Protein AF-A0A7X1NX48-F1 (afdb_monomer_lite)

pLDDT: mean 94.62, std 7.62, range [55.34, 98.56]

Secondary structure (DSSP, 8-state):
--HHHHHHHHHHHHHHHHHHHHHHHHHHHHHHHHHHHHHHHHHHHHHHHHHHHHHHHHHHHHHHHHHHHHHHHHHHHHHHHHHHHHHHHHHHHHHHH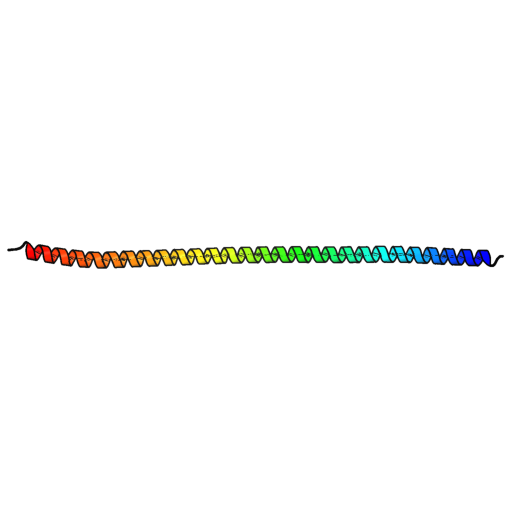HHHHHH--

Foldseek 3Di:
DDPVVVVVVVVVVVVVVVVVVVVVVVVVVVVVVVVVVVVVVVVVVVVVVVVVVVVVVVVVVVVVVVVVVVVVVVVVVVVVVVVVVVVVVVVVVVVVVVVVVVPDD

Radius of gyration: 45.18 Å; chains: 1; bounding box: 82×15×135 Å

Structure (mmCIF, N/CA/C/O backbone):
data_AF-A0A7X1NX48-F1
#
_entry.id   AF-A0A7X1NX48-F1
#
loop_
_atom_site.group_PDB
_atom_site.id
_atom_site.type_symbol
_atom_site.label_atom_id
_atom_site.label_alt_id
_atom_site.label_comp_id
_atom_site.label_asym_id
_atom_site.label_entity_id
_atom_site.label_seq_id
_atom_site.pdbx_PDB_ins_code
_atom_site.Cartn_x
_atom_site.Cartn_y
_atom_site.Cartn_z
_atom_site.occupancy
_atom_site.B_iso_or_equiv
_atom_site.auth_seq_id
_atom_site.auth_comp_id
_atom_site.auth_asym_id
_atom_site.auth_atom_id
_atom_site.pdbx_PDB_model_num
ATOM 1 N N . MET A 1 1 ? 40.016 2.404 -65.821 1.00 55.34 1 MET A N 1
ATOM 2 C CA . MET A 1 1 ? 39.168 2.018 -64.673 1.00 55.34 1 MET A CA 1
ATOM 3 C C . MET A 1 1 ? 39.468 3.002 -63.560 1.00 55.34 1 MET A C 1
ATOM 5 O O . MET A 1 1 ? 40.508 2.894 -62.921 1.00 55.34 1 MET A O 1
ATOM 9 N N . ASP A 1 2 ? 38.633 4.033 -63.465 1.00 69.31 2 ASP A N 1
ATOM 10 C CA . ASP A 1 2 ? 38.930 5.289 -62.778 1.00 69.31 2 ASP A CA 1
ATOM 11 C C . ASP A 1 2 ? 38.900 5.177 -61.258 1.00 69.31 2 ASP A C 1
ATOM 13 O O . ASP A 1 2 ? 37.991 4.579 -60.679 1.00 69.31 2 ASP A O 1
ATOM 17 N N . VAL A 1 3 ? 39.871 5.828 -60.616 1.00 74.75 3 VAL A N 1
ATOM 18 C CA . VAL A 1 3 ? 39.997 5.991 -59.158 1.00 74.75 3 VAL A CA 1
ATOM 19 C C . VAL A 1 3 ? 38.680 6.469 -58.533 1.00 74.75 3 VAL A C 1
ATOM 21 O O . VAL A 1 3 ? 38.293 5.989 -57.471 1.00 74.75 3 VAL A O 1
ATOM 24 N N . SER A 1 4 ? 37.934 7.321 -59.239 1.00 76.50 4 SER A N 1
ATOM 25 C CA . SER A 1 4 ? 36.620 7.814 -58.821 1.00 76.50 4 SER A CA 1
ATOM 26 C C . SER A 1 4 ? 35.570 6.707 -58.649 1.00 76.50 4 SER A C 1
ATOM 28 O O . SER A 1 4 ? 34.782 6.766 -57.713 1.00 76.50 4 SER A O 1
ATOM 30 N N . SER A 1 5 ? 35.580 5.659 -59.483 1.00 79.62 5 SER A N 1
ATOM 31 C CA . SER A 1 5 ? 34.644 4.527 -59.341 1.00 79.62 5 SER A CA 1
ATOM 32 C C . SER A 1 5 ? 34.919 3.695 -58.083 1.00 79.62 5 SER A C 1
ATOM 34 O O . SER A 1 5 ? 33.988 3.237 -57.423 1.00 79.62 5 SER A O 1
ATOM 36 N N . ARG A 1 6 ? 36.197 3.563 -57.700 1.00 82.75 6 ARG A N 1
ATOM 37 C CA . ARG A 1 6 ? 36.614 2.852 -56.486 1.00 82.75 6 ARG A CA 1
ATOM 38 C C . ARG A 1 6 ? 36.218 3.625 -55.227 1.00 82.75 6 ARG A C 1
ATOM 40 O O . ARG A 1 6 ? 35.670 3.024 -54.309 1.00 82.75 6 ARG A O 1
ATOM 47 N N . VAL A 1 7 ? 36.417 4.944 -55.216 1.00 89.12 7 VAL A N 1
ATOM 48 C CA . VAL A 1 7 ? 36.009 5.811 -54.095 1.00 89.12 7 VAL A CA 1
ATOM 49 C C . VAL A 1 7 ? 34.493 5.781 -53.893 1.00 89.12 7 VAL A C 1
ATOM 51 O O . VAL A 1 7 ? 34.039 5.650 -52.763 1.00 89.12 7 VAL A O 1
ATOM 54 N N . LEU A 1 8 ? 33.703 5.820 -54.972 1.00 87.62 8 LEU A N 1
ATOM 55 C CA . LEU A 1 8 ? 32.243 5.713 -54.877 1.00 87.62 8 LEU A CA 1
ATOM 56 C C . LEU A 1 8 ? 31.795 4.349 -54.333 1.00 87.62 8 LEU A C 1
ATOM 58 O O . LEU A 1 8 ? 30.900 4.295 -53.497 1.00 87.62 8 LEU A O 1
ATOM 62 N N . SER A 1 9 ? 32.442 3.256 -54.752 1.00 87.75 9 SER A N 1
ATOM 63 C CA . SER A 1 9 ? 32.130 1.921 -54.223 1.00 87.75 9 SER A CA 1
ATOM 64 C C . SER A 1 9 ? 32.496 1.757 -52.744 1.00 87.75 9 SER A C 1
ATOM 66 O O . SER A 1 9 ? 31.774 1.091 -52.006 1.00 87.75 9 SER A O 1
ATOM 68 N N . GLU A 1 10 ? 33.587 2.385 -52.293 1.00 91.12 10 GLU A N 1
ATOM 69 C CA . GLU A 1 10 ? 33.994 2.373 -50.885 1.00 91.12 10 GLU A CA 1
ATOM 70 C C . GLU A 1 10 ? 33.092 3.269 -50.026 1.00 91.12 10 GLU A C 1
ATOM 72 O O . GLU A 1 10 ? 32.783 2.932 -48.886 1.00 91.12 10 GLU A O 1
ATOM 77 N N . LEU A 1 11 ? 32.630 4.396 -50.571 1.00 92.44 11 LEU A N 1
ATOM 78 C CA . LEU A 1 11 ? 31.680 5.260 -49.881 1.00 92.44 11 LEU A CA 1
ATOM 79 C C . LEU A 1 11 ? 30.329 4.557 -49.709 1.00 92.44 11 LEU A C 1
ATOM 81 O O . LEU A 1 11 ? 29.807 4.526 -48.600 1.00 92.44 11 LEU A O 1
ATOM 85 N N . ALA A 1 12 ? 29.820 3.918 -50.766 1.00 91.62 12 ALA A N 1
ATOM 86 C CA . ALA A 1 12 ? 28.567 3.168 -50.718 1.00 91.62 12 ALA A CA 1
ATOM 87 C C . ALA A 1 12 ? 28.632 1.974 -49.749 1.00 91.62 12 ALA A C 1
ATOM 89 O O . ALA A 1 12 ? 27.666 1.695 -49.041 1.00 91.62 12 ALA A O 1
ATOM 90 N N . SER A 1 13 ? 29.771 1.272 -49.673 1.00 92.81 13 SER A N 1
ATOM 91 C CA . SER A 1 13 ? 29.931 0.171 -48.715 1.00 92.81 13 SER A CA 1
ATOM 92 C C . SER A 1 13 ? 30.015 0.663 -47.268 1.00 92.81 13 SER A C 1
ATOM 94 O O . SER A 1 13 ? 29.453 0.027 -46.376 1.00 92.81 13 SER A O 1
ATOM 96 N N . ARG A 1 14 ? 30.666 1.808 -47.026 1.00 94.56 14 ARG A N 1
ATOM 97 C CA . ARG A 1 14 ? 30.698 2.447 -45.703 1.00 94.56 14 ARG A CA 1
ATOM 98 C C . ARG A 1 14 ? 29.327 2.972 -45.286 1.00 94.56 14 ARG A C 1
ATOM 100 O O . ARG A 1 14 ? 28.968 2.792 -44.130 1.00 94.56 14 ARG A O 1
ATOM 107 N N . GLU A 1 15 ? 28.568 3.574 -46.197 1.00 95.25 15 GLU A N 1
ATOM 108 C CA . GLU A 1 15 ? 27.201 4.045 -45.939 1.00 95.25 15 GLU A CA 1
ATOM 109 C C . GLU A 1 15 ? 26.287 2.880 -45.541 1.00 95.25 15 GLU A C 1
ATOM 111 O O . GLU A 1 15 ? 25.717 2.898 -44.455 1.00 95.25 15 GLU A O 1
ATOM 116 N N . ALA A 1 16 ? 26.283 1.790 -46.316 1.00 95.19 16 ALA A N 1
ATOM 117 C CA . ALA A 1 16 ? 25.511 0.593 -45.980 1.00 95.19 16 ALA A CA 1
ATOM 118 C C . ALA A 1 16 ? 25.917 -0.028 -44.627 1.00 95.19 16 ALA A C 1
ATOM 120 O O . ALA A 1 16 ? 25.071 -0.519 -43.878 1.00 95.19 16 ALA A O 1
ATOM 121 N N . ALA A 1 17 ? 27.211 -0.003 -44.290 1.00 95.44 17 ALA A N 1
ATOM 122 C CA . ALA A 1 17 ? 27.698 -0.487 -43.001 1.00 95.44 17 ALA A CA 1
ATOM 123 C C . ALA A 1 17 ? 27.297 0.427 -41.831 1.00 95.44 17 ALA A C 1
ATOM 125 O O . ALA A 1 17 ? 27.080 -0.069 -40.724 1.00 95.44 17 ALA A O 1
ATOM 126 N N . LEU A 1 18 ? 27.222 1.743 -42.046 1.00 96.31 18 LEU A N 1
ATOM 127 C CA . LEU A 1 18 ? 26.750 2.701 -41.044 1.00 96.31 18 LEU A CA 1
ATOM 128 C C . LEU A 1 18 ? 25.241 2.571 -40.830 1.00 96.31 18 LEU A C 1
ATOM 130 O O . LEU A 1 18 ? 24.809 2.519 -39.682 1.00 96.31 18 LEU A O 1
ATOM 134 N N . ASP A 1 19 ? 24.458 2.421 -41.896 1.00 96.88 19 ASP A N 1
ATOM 135 C CA . ASP A 1 19 ? 23.011 2.205 -41.799 1.00 96.88 19 ASP A CA 1
ATOM 136 C C . ASP A 1 19 ? 22.688 0.915 -41.037 1.00 96.88 19 ASP A C 1
ATOM 138 O O . ASP A 1 19 ? 21.857 0.915 -40.128 1.00 96.88 19 ASP A O 1
ATOM 142 N N . ALA A 1 20 ? 23.407 -0.174 -41.327 1.00 96.75 20 ALA A N 1
ATOM 143 C CA . ALA A 1 20 ? 23.257 -1.429 -40.594 1.00 96.75 20 ALA A CA 1
ATOM 144 C C . ALA A 1 20 ? 23.591 -1.281 -39.098 1.00 96.75 20 ALA A C 1
ATOM 146 O O . ALA A 1 20 ? 22.910 -1.863 -38.253 1.00 96.75 20 ALA A O 1
ATOM 147 N N . GLN A 1 21 ? 24.614 -0.489 -38.755 1.00 97.00 21 GLN A N 1
ATOM 148 C CA . GLN A 1 21 ? 24.963 -0.198 -37.360 1.00 97.00 21 GLN A CA 1
ATOM 149 C C . GLN A 1 21 ? 23.897 0.653 -36.665 1.00 97.00 21 GLN A C 1
ATOM 151 O O . GLN A 1 21 ? 23.579 0.395 -35.507 1.00 97.00 21 GLN A O 1
ATOM 156 N N . ILE A 1 22 ? 23.325 1.640 -37.359 1.00 97.31 22 ILE A N 1
ATOM 157 C CA . ILE A 1 22 ? 22.255 2.483 -36.817 1.00 97.31 22 ILE A CA 1
ATOM 158 C C . ILE A 1 22 ? 21.011 1.644 -36.529 1.00 97.31 22 ILE A C 1
ATOM 160 O O . ILE A 1 22 ? 20.434 1.769 -35.450 1.00 97.31 22 ILE A O 1
ATOM 164 N N . GLU A 1 23 ? 20.607 0.772 -37.452 1.00 97.50 23 GLU A N 1
ATOM 165 C CA . GLU A 1 23 ? 19.447 -0.097 -37.239 1.00 97.50 23 GLU A CA 1
ATOM 166 C C . GLU A 1 23 ? 19.693 -1.115 -36.118 1.00 97.50 23 GLU A C 1
ATOM 168 O O . GLU A 1 23 ? 18.824 -1.305 -35.268 1.00 97.50 23 GLU A O 1
ATOM 173 N N . ALA A 1 24 ? 20.896 -1.693 -36.029 1.00 97.62 24 ALA A N 1
ATOM 174 C CA . ALA A 1 24 ? 21.260 -2.562 -34.910 1.00 97.62 24 A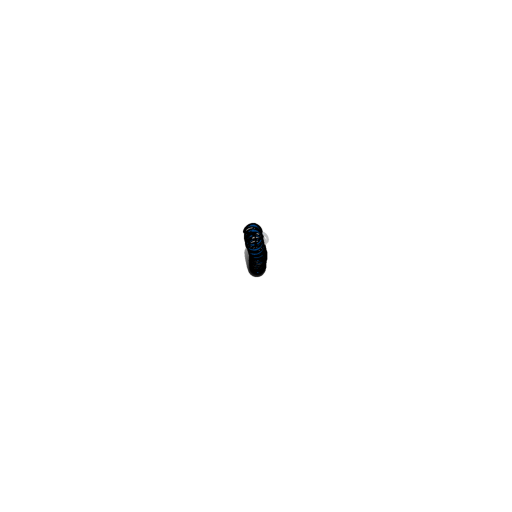LA A CA 1
ATOM 175 C C . ALA A 1 24 ? 21.188 -1.826 -33.559 1.00 97.62 24 ALA A C 1
ATOM 177 O O . ALA A 1 24 ? 20.577 -2.334 -32.619 1.00 97.62 24 ALA A O 1
ATOM 178 N N . ALA A 1 25 ? 21.737 -0.610 -33.478 1.00 97.31 25 ALA A N 1
ATOM 179 C CA . ALA A 1 25 ? 21.701 0.205 -32.264 1.00 97.31 25 ALA A CA 1
ATOM 180 C C . ALA A 1 25 ? 20.270 0.632 -31.887 1.00 97.31 25 ALA A C 1
ATOM 182 O O . ALA A 1 25 ? 19.928 0.690 -30.707 1.00 97.31 25 ALA A O 1
ATOM 183 N N . ARG A 1 26 ? 19.408 0.909 -32.875 1.00 97.94 26 ARG A N 1
ATOM 184 C CA . ARG A 1 26 ? 17.986 1.220 -32.647 1.00 97.94 26 ARG A CA 1
ATOM 185 C C . ARG A 1 26 ? 17.233 0.031 -32.067 1.00 97.94 26 ARG A C 1
ATOM 187 O O . ARG A 1 26 ? 16.456 0.210 -31.133 1.00 97.94 26 ARG A O 1
ATOM 194 N N . GLU A 1 27 ? 17.453 -1.161 -32.607 1.00 98.12 27 GLU A N 1
ATOM 195 C CA . GLU A 1 27 ? 16.820 -2.383 -32.111 1.00 98.12 27 GLU A CA 1
ATOM 196 C C . GLU A 1 27 ? 17.329 -2.770 -30.718 1.00 98.12 27 GLU A C 1
ATOM 198 O O . GLU A 1 27 ? 16.542 -3.187 -29.870 1.00 98.12 27 GLU A O 1
ATOM 203 N N . GLU A 1 28 ? 18.618 -2.578 -30.439 1.00 97.88 28 GLU A N 1
ATOM 204 C CA . GLU A 1 28 ? 19.179 -2.769 -29.099 1.00 97.88 28 GLU A CA 1
ATOM 205 C C . GLU A 1 28 ? 18.562 -1.795 -28.088 1.00 97.88 28 GLU A C 1
ATOM 207 O O . GLU A 1 28 ? 18.017 -2.234 -27.075 1.00 97.88 28 GLU A O 1
ATOM 212 N N . ALA A 1 29 ? 18.516 -0.498 -28.410 1.00 97.88 29 ALA A N 1
ATOM 213 C CA . ALA A 1 29 ? 17.895 0.507 -27.551 1.00 97.88 29 ALA A CA 1
ATOM 214 C C . ALA A 1 29 ? 16.406 0.217 -27.288 1.00 97.88 29 ALA A C 1
ATOM 216 O O . ALA A 1 29 ? 15.930 0.384 -26.166 1.00 97.88 29 ALA A O 1
ATOM 217 N N . ARG A 1 30 ? 15.659 -0.257 -28.296 1.00 98.12 30 ARG A N 1
ATOM 218 C CA . ARG A 1 30 ? 14.257 -0.675 -28.119 1.00 98.12 30 ARG A CA 1
ATOM 219 C C . ARG A 1 30 ? 14.131 -1.821 -27.122 1.00 98.12 30 ARG A C 1
ATOM 221 O O . ARG A 1 30 ? 13.313 -1.736 -26.212 1.00 98.12 30 ARG A O 1
ATOM 228 N N . ARG A 1 31 ? 14.967 -2.854 -27.247 1.00 98.25 31 ARG A N 1
ATOM 229 C CA . ARG A 1 31 ? 14.962 -4.000 -26.324 1.00 98.25 31 ARG A CA 1
ATOM 230 C C . ARG A 1 31 ? 15.318 -3.596 -24.899 1.00 98.25 31 ARG A C 1
ATOM 232 O O . ARG A 1 31 ? 14.722 -4.113 -23.958 1.00 98.25 31 ARG A O 1
ATOM 239 N N . GLU A 1 32 ? 16.270 -2.683 -24.730 1.00 98.31 32 GLU A N 1
ATOM 240 C CA . GLU A 1 32 ? 16.624 -2.155 -23.411 1.00 98.31 32 GLU A CA 1
ATOM 241 C C . GLU A 1 32 ? 15.456 -1.399 -22.772 1.00 98.31 32 GLU A C 1
ATOM 243 O O . GLU A 1 32 ? 15.151 -1.620 -21.599 1.00 98.31 32 GLU A O 1
ATOM 248 N N . VAL A 1 33 ? 14.764 -0.558 -23.547 1.00 98.38 33 VAL A N 1
ATOM 249 C CA . VAL A 1 33 ? 13.577 0.168 -23.074 1.00 98.38 33 VAL A CA 1
ATOM 250 C C . VAL A 1 33 ? 12.458 -0.804 -22.702 1.00 98.38 33 VAL A C 1
ATOM 252 O O . VAL A 1 33 ? 11.930 -0.712 -21.597 1.00 98.38 33 VAL A O 1
ATOM 255 N N . GLU A 1 34 ? 12.144 -1.783 -23.552 1.00 98.38 34 GLU A N 1
ATOM 256 C CA . GLU A 1 34 ? 11.123 -2.800 -23.261 1.00 98.38 34 GLU A CA 1
ATOM 257 C C . GLU A 1 34 ? 11.451 -3.600 -21.989 1.00 98.38 34 GLU A C 1
ATOM 259 O O . GLU A 1 34 ? 10.575 -3.864 -21.159 1.00 98.38 34 GLU A O 1
ATOM 264 N N . ALA A 1 35 ? 12.722 -3.960 -21.791 1.00 98.25 35 ALA A N 1
ATOM 265 C CA . ALA A 1 35 ? 13.169 -4.650 -20.586 1.00 98.25 35 ALA A CA 1
ATOM 266 C C . ALA A 1 35 ? 13.019 -3.770 -19.333 1.00 98.25 35 ALA A C 1
ATOM 268 O O . ALA A 1 35 ? 12.549 -4.250 -18.295 1.00 98.25 35 ALA A O 1
ATOM 269 N N . ALA A 1 36 ? 13.375 -2.487 -19.431 1.00 97.94 36 ALA A N 1
ATOM 270 C CA . ALA A 1 36 ? 13.229 -1.527 -18.344 1.00 97.94 36 ALA A CA 1
ATOM 271 C C . ALA A 1 36 ? 11.752 -1.284 -17.992 1.00 97.94 36 ALA A C 1
ATOM 273 O O . ALA A 1 36 ? 11.393 -1.281 -16.813 1.00 97.94 36 ALA A O 1
ATOM 274 N N . GLU A 1 37 ? 10.877 -1.151 -18.990 1.00 98.44 37 GLU A N 1
ATOM 275 C CA . GLU A 1 37 ? 9.432 -1.000 -18.797 1.00 98.44 37 GLU A CA 1
ATOM 276 C C . GLU A 1 37 ? 8.819 -2.240 -18.139 1.00 98.44 37 GLU A C 1
ATOM 278 O O . GLU A 1 37 ? 8.064 -2.123 -17.169 1.00 98.44 37 GLU A O 1
ATOM 283 N N . ALA A 1 38 ? 9.196 -3.439 -18.590 1.00 98.44 38 ALA A N 1
ATOM 284 C CA . ALA A 1 38 ? 8.750 -4.686 -17.977 1.00 98.44 38 ALA A CA 1
ATOM 285 C C . ALA A 1 38 ? 9.212 -4.802 -16.516 1.00 98.44 38 ALA A C 1
ATOM 287 O O . ALA A 1 38 ? 8.458 -5.267 -15.655 1.00 98.44 38 ALA A O 1
ATOM 288 N N . GLN A 1 39 ? 10.436 -4.368 -16.209 1.00 98.25 39 GLN A N 1
ATOM 289 C CA . GLN A 1 39 ? 10.941 -4.340 -14.839 1.00 98.25 39 GLN A CA 1
ATOM 290 C C . GLN A 1 39 ? 10.188 -3.316 -13.981 1.00 98.25 39 GLN A C 1
ATOM 292 O O . GLN A 1 39 ? 9.789 -3.642 -12.862 1.00 98.25 39 GLN A O 1
ATOM 297 N N . ALA A 1 40 ? 9.943 -2.112 -14.499 1.00 98.06 40 ALA A N 1
ATOM 298 C CA . ALA A 1 40 ? 9.180 -1.080 -13.804 1.00 98.06 40 ALA A CA 1
ATOM 299 C C . ALA A 1 40 ? 7.746 -1.543 -13.502 1.00 98.06 40 ALA A C 1
ATOM 301 O O . ALA A 1 40 ? 7.269 -1.386 -12.377 1.00 98.06 40 ALA A 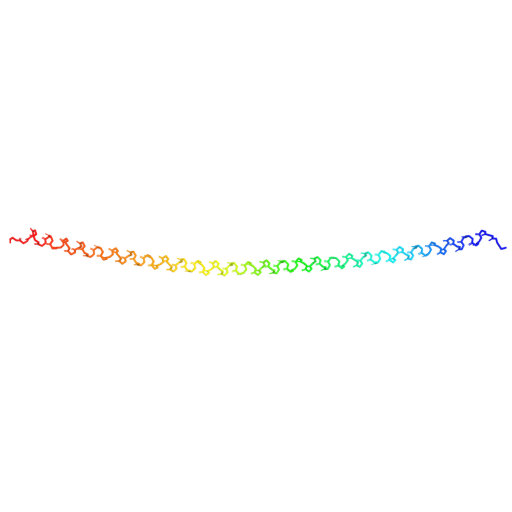O 1
ATOM 302 N N . ALA A 1 41 ? 7.084 -2.189 -14.467 1.00 98.44 41 ALA A N 1
ATOM 303 C CA . ALA A 1 41 ? 5.751 -2.753 -14.287 1.00 98.44 41 ALA A CA 1
ATOM 304 C C . ALA A 1 41 ? 5.720 -3.822 -13.182 1.00 98.44 41 ALA A C 1
ATOM 306 O O . ALA A 1 41 ? 4.813 -3.821 -12.348 1.00 98.44 41 ALA A O 1
ATOM 307 N N . ARG A 1 42 ? 6.735 -4.696 -13.122 1.00 98.44 42 ARG A N 1
ATOM 308 C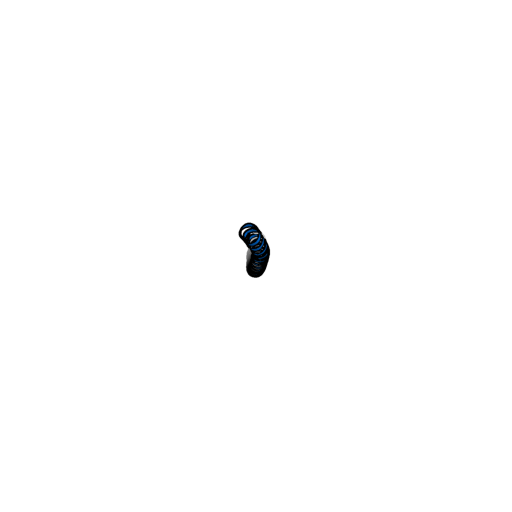 CA . ARG A 1 42 ? 6.871 -5.693 -12.044 1.00 98.44 42 ARG A CA 1
ATOM 309 C C . ARG A 1 42 ? 7.056 -5.035 -10.680 1.00 98.44 42 ARG A C 1
ATOM 311 O O . ARG A 1 42 ? 6.365 -5.404 -9.739 1.00 98.44 42 ARG A O 1
ATOM 318 N N . ILE A 1 43 ? 7.931 -4.034 -10.584 1.00 98.44 43 ILE A N 1
ATOM 319 C CA . ILE A 1 43 ? 8.166 -3.302 -9.330 1.00 98.44 43 ILE A CA 1
ATOM 320 C C . ILE A 1 43 ? 6.873 -2.643 -8.837 1.00 98.44 43 ILE A C 1
ATOM 322 O O . ILE A 1 43 ? 6.562 -2.717 -7.649 1.00 98.44 43 ILE A O 1
ATOM 326 N N . LEU A 1 44 ? 6.102 -2.025 -9.737 1.00 98.56 44 LEU A N 1
ATOM 327 C CA . LEU A 1 44 ? 4.818 -1.416 -9.391 1.00 98.56 44 LEU A CA 1
ATOM 328 C C . LEU A 1 44 ? 3.797 -2.455 -8.918 1.00 98.56 44 LEU A C 1
ATOM 330 O O . LEU A 1 44 ? 3.146 -2.232 -7.898 1.00 98.56 44 LEU A O 1
ATOM 334 N N . ALA A 1 45 ? 3.681 -3.589 -9.611 1.00 98.38 45 ALA A N 1
ATOM 335 C CA . ALA A 1 45 ? 2.781 -4.669 -9.214 1.00 98.38 45 ALA A CA 1
ATOM 336 C C . ALA A 1 45 ? 3.146 -5.237 -7.831 1.00 98.38 45 ALA A C 1
ATOM 338 O O . ALA A 1 45 ? 2.275 -5.386 -6.971 1.00 98.38 45 ALA A O 1
ATOM 339 N N . ASP A 1 46 ? 4.435 -5.472 -7.574 1.00 98.50 46 ASP A N 1
ATOM 340 C CA . ASP A 1 46 ? 4.927 -5.952 -6.281 1.00 98.50 46 ASP A CA 1
ATOM 341 C C . ASP A 1 46 ? 4.673 -4.933 -5.163 1.00 98.50 46 ASP A C 1
ATOM 343 O O . ASP A 1 46 ? 4.259 -5.298 -4.059 1.00 98.50 46 ASP A O 1
ATOM 347 N N . ALA A 1 47 ? 4.894 -3.644 -5.434 1.00 98.25 47 ALA A N 1
ATOM 348 C CA . ALA A 1 47 ? 4.629 -2.577 -4.475 1.00 98.25 47 ALA A CA 1
ATOM 349 C C . ALA A 1 47 ? 3.134 -2.485 -4.129 1.00 98.25 47 ALA A C 1
ATOM 351 O O . ALA A 1 47 ? 2.784 -2.376 -2.953 1.00 98.25 47 ALA A O 1
ATOM 352 N N . GLN A 1 48 ? 2.252 -2.588 -5.127 1.00 98.38 48 GLN A N 1
ATOM 353 C CA . GLN A 1 48 ? 0.801 -2.607 -4.922 1.00 98.38 48 GLN A CA 1
ATOM 354 C C . GLN A 1 48 ? 0.356 -3.829 -4.114 1.00 98.38 48 GLN A C 1
ATOM 356 O O . GLN A 1 48 ? -0.432 -3.687 -3.179 1.00 98.38 48 GLN A O 1
ATOM 361 N N . ALA A 1 49 ? 0.895 -5.014 -4.414 1.00 98.44 49 ALA A N 1
ATOM 362 C CA . ALA A 1 49 ? 0.591 -6.231 -3.667 1.00 98.44 49 ALA A CA 1
ATOM 363 C C . ALA A 1 49 ? 1.014 -6.117 -2.193 1.00 98.44 49 ALA A C 1
ATOM 365 O O . ALA A 1 49 ? 0.240 -6.453 -1.296 1.00 98.44 49 ALA A O 1
ATOM 366 N N . ARG A 1 50 ? 2.210 -5.573 -1.927 1.00 98.44 50 ARG A N 1
ATOM 367 C CA . ARG A 1 50 ? 2.695 -5.324 -0.559 1.00 98.44 50 ARG A CA 1
ATOM 368 C C . ARG A 1 50 ? 1.837 -4.301 0.180 1.00 98.44 50 ARG A C 1
ATOM 370 O O . ARG A 1 50 ? 1.530 -4.510 1.349 1.00 98.44 50 ARG A O 1
ATOM 377 N N . ALA A 1 51 ? 1.432 -3.223 -0.489 1.00 98.44 51 ALA A N 1
ATOM 378 C CA . ALA A 1 51 ? 0.552 -2.218 0.101 1.00 98.44 51 ALA A CA 1
ATOM 379 C C . ALA A 1 51 ? -0.821 -2.813 0.457 1.00 98.44 51 ALA A C 1
ATOM 381 O O . ALA A 1 51 ? -1.308 -2.605 1.565 1.00 98.44 51 ALA A O 1
ATOM 382 N N . ALA A 1 52 ? -1.410 -3.614 -0.436 1.00 98.38 52 ALA A N 1
ATOM 383 C CA . ALA A 1 52 ? -2.677 -4.296 -0.178 1.00 98.38 52 ALA A CA 1
ATOM 384 C C . ALA A 1 52 ? -2.572 -5.294 0.987 1.00 98.38 52 ALA A C 1
ATOM 386 O O . ALA A 1 52 ? -3.460 -5.351 1.836 1.00 98.38 52 ALA A O 1
ATOM 387 N N . GLN A 1 53 ? -1.470 -6.045 1.066 1.00 98.50 53 GLN A N 1
ATOM 388 C CA . GLN A 1 53 ? -1.211 -6.954 2.181 1.00 98.50 53 GLN A CA 1
ATOM 389 C C . GLN A 1 53 ? -1.080 -6.201 3.511 1.00 98.50 53 GLN A C 1
ATOM 391 O O . GLN A 1 53 ? -1.672 -6.616 4.505 1.00 98.50 53 GLN A O 1
ATOM 396 N N . MET A 1 54 ? -0.331 -5.096 3.527 1.00 98.38 54 MET A N 1
ATOM 397 C CA . MET A 1 54 ? -0.160 -4.259 4.715 1.00 98.38 54 MET A CA 1
ATOM 398 C C . MET A 1 54 ? -1.495 -3.667 5.173 1.00 98.38 54 MET A C 1
ATOM 400 O O . MET A 1 54 ? -1.795 -3.703 6.363 1.00 98.38 54 MET A O 1
ATOM 404 N N . GLN A 1 55 ? -2.321 -3.191 4.237 1.00 98.31 55 GLN A N 1
ATOM 405 C CA . GLN A 1 55 ? -3.654 -2.681 4.552 1.00 98.31 55 GLN A CA 1
ATOM 406 C C . GLN A 1 55 ? -4.533 -3.771 5.176 1.00 98.31 55 GLN A C 1
ATOM 408 O O . GLN A 1 55 ? -5.133 -3.548 6.221 1.00 98.31 55 GLN A O 1
ATOM 413 N N . ALA A 1 56 ? -4.556 -4.970 4.589 1.00 98.38 56 ALA A N 1
ATOM 414 C CA . ALA A 1 56 ? -5.352 -6.077 5.111 1.00 98.38 56 ALA A CA 1
ATOM 415 C C . ALA A 1 56 ? -4.910 -6.513 6.519 1.00 98.38 56 ALA A C 1
ATOM 417 O O . ALA A 1 56 ? -5.755 -6.814 7.360 1.00 98.38 56 ALA A O 1
ATOM 418 N N . GLN A 1 57 ? -3.600 -6.535 6.789 1.00 98.31 57 GLN A N 1
ATOM 419 C CA . GLN A 1 57 ? -3.066 -6.813 8.128 1.00 98.31 57 GLN A CA 1
ATOM 420 C C . GLN A 1 57 ? -3.481 -5.727 9.121 1.00 98.31 57 GLN A C 1
ATOM 422 O O . GLN A 1 57 ? -3.977 -6.040 10.200 1.00 98.31 57 GLN A O 1
ATOM 427 N N . HIS A 1 58 ? -3.354 -4.460 8.729 1.00 98.50 58 HIS A N 1
ATOM 428 C CA . HIS A 1 58 ? -3.730 -3.341 9.580 1.00 98.50 58 HIS A CA 1
ATOM 429 C C . HIS A 1 58 ? -5.228 -3.338 9.911 1.00 98.50 58 HIS A C 1
ATOM 431 O O . HIS A 1 58 ? -5.606 -3.129 11.060 1.00 98.50 58 HIS A O 1
ATOM 437 N N . ASP A 1 59 ? -6.087 -3.636 8.936 1.00 98.38 59 ASP A N 1
ATOM 438 C CA . ASP A 1 59 ? -7.534 -3.714 9.147 1.00 98.38 59 ASP A CA 1
ATOM 439 C C . ASP A 1 59 ? -7.907 -4.852 10.115 1.00 98.38 59 ASP A C 1
ATOM 441 O O . ASP A 1 59 ? -8.802 -4.695 10.949 1.00 98.38 59 ASP A O 1
ATOM 445 N N . GLN A 1 60 ? -7.201 -5.988 10.051 1.00 98.12 60 GLN A N 1
ATOM 446 C CA . GLN A 1 60 ? -7.376 -7.095 10.999 1.00 98.12 60 GLN A CA 1
ATOM 447 C C . GLN A 1 60 ? -6.934 -6.707 12.413 1.00 98.12 60 GLN A C 1
ATOM 449 O O . GLN A 1 60 ? -7.671 -6.947 13.373 1.00 98.12 60 GLN A O 1
ATOM 454 N N . GLU A 1 61 ? -5.764 -6.080 12.542 1.00 98.31 61 GLU A N 1
ATOM 455 C CA . GLU A 1 61 ? -5.250 -5.575 13.818 1.00 98.31 61 GLU A CA 1
ATOM 456 C C . GLU A 1 61 ? -6.227 -4.570 14.438 1.00 98.31 61 GLU A C 1
ATOM 458 O O . GLU A 1 61 ? -6.655 -4.762 15.577 1.00 98.31 61 GLU A O 1
ATOM 463 N N . LEU A 1 62 ? -6.672 -3.567 13.672 1.00 98.31 62 LEU A N 1
ATOM 464 C CA . LEU A 1 62 ? -7.668 -2.588 14.113 1.00 98.31 62 LEU A CA 1
ATOM 465 C C . LEU A 1 62 ? -8.987 -3.245 14.529 1.00 98.31 62 LEU A C 1
ATOM 467 O O . LEU A 1 62 ? -9.572 -2.846 15.537 1.00 98.31 62 LEU A O 1
ATOM 471 N N . GLY A 1 63 ? -9.455 -4.248 13.782 1.00 98.31 63 GLY A N 1
ATOM 472 C CA . GLY A 1 63 ? -10.658 -5.006 14.121 1.00 98.31 63 GLY A CA 1
ATOM 473 C C . GLY A 1 63 ? -10.529 -5.703 15.475 1.00 98.31 63 GLY A C 1
ATOM 474 O O . GLY A 1 63 ? -11.364 -5.500 16.358 1.00 98.31 63 GLY A O 1
ATOM 475 N N . SER A 1 64 ? -9.445 -6.459 15.666 1.00 98.12 64 SER A N 1
ATOM 476 C CA . SER A 1 64 ? -9.172 -7.166 16.924 1.00 98.12 64 SER A CA 1
ATOM 477 C C . SER A 1 64 ? -9.009 -6.217 18.116 1.00 98.12 64 SER A C 1
ATOM 479 O O . SER A 1 64 ? -9.548 -6.460 19.196 1.00 98.12 64 SER A O 1
ATOM 481 N N . GLU A 1 65 ? -8.332 -5.090 17.912 1.00 98.31 65 GLU A N 1
ATOM 482 C CA . GLU A 1 65 ? -8.104 -4.089 18.946 1.00 98.31 65 GLU A CA 1
ATOM 483 C C . GLU A 1 65 ? -9.409 -3.375 19.325 1.00 98.31 65 GLU A C 1
ATOM 485 O O . GLU A 1 65 ? -9.700 -3.173 20.506 1.00 98.31 65 GLU A O 1
ATOM 490 N N . ALA A 1 66 ? -10.258 -3.064 18.342 1.00 98.38 66 ALA A N 1
ATOM 491 C CA . ALA A 1 66 ? -11.578 -2.501 18.591 1.00 98.38 66 ALA A CA 1
ATOM 492 C C . ALA A 1 66 ? -12.474 -3.469 19.382 1.00 98.38 66 ALA A C 1
ATOM 494 O O . ALA A 1 66 ? -13.208 -3.040 20.277 1.00 98.38 66 ALA A O 1
ATOM 495 N N . GLU A 1 67 ? -12.420 -4.769 19.086 1.00 98.38 67 GLU A N 1
ATOM 496 C CA . GLU A 1 67 ? -13.129 -5.796 19.854 1.00 98.38 67 GLU A CA 1
ATOM 497 C C . GLU A 1 67 ? -12.609 -5.897 21.289 1.00 98.38 67 GLU A C 1
ATOM 499 O O . GLU A 1 67 ? -13.416 -5.888 22.225 1.00 98.38 67 GLU A O 1
ATOM 504 N N . ARG A 1 68 ? -11.284 -5.895 21.478 1.00 98.44 68 ARG A N 1
ATOM 505 C CA . ARG A 1 68 ? -10.645 -5.883 22.801 1.00 98.44 68 ARG A CA 1
ATOM 506 C C . ARG A 1 68 ? -11.097 -4.680 23.625 1.00 98.44 68 ARG A C 1
ATOM 508 O O . ARG A 1 68 ? -11.582 -4.850 24.743 1.00 98.44 68 ARG A O 1
ATOM 515 N N . ILE A 1 69 ? -11.027 -3.476 23.056 1.00 98.31 69 ILE A N 1
ATOM 516 C CA . ILE A 1 69 ? -11.455 -2.236 23.719 1.00 98.31 69 ILE A CA 1
ATOM 517 C C . ILE A 1 69 ? -12.941 -2.303 24.093 1.00 98.31 69 ILE A C 1
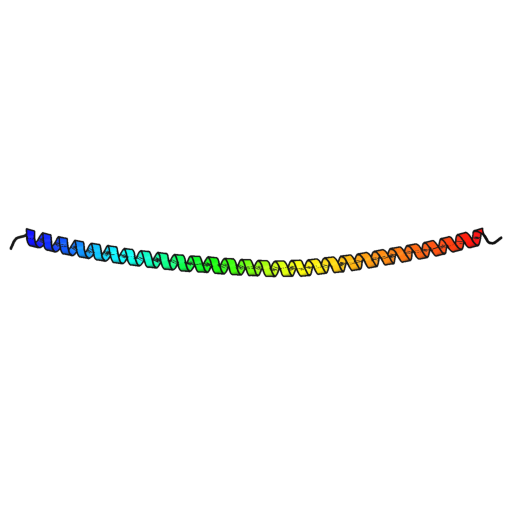ATOM 519 O O . ILE A 1 69 ? -13.320 -1.927 25.204 1.00 98.31 69 ILE A O 1
ATOM 523 N N . ARG A 1 70 ? -13.803 -2.805 23.199 1.00 98.25 70 ARG A N 1
ATOM 524 C CA . ARG A 1 70 ? -15.239 -2.962 23.488 1.00 98.25 70 ARG A CA 1
ATOM 525 C C . ARG A 1 70 ? -15.492 -3.962 24.613 1.00 98.25 70 ARG A C 1
ATOM 527 O O . ARG A 1 70 ? -16.349 -3.699 25.456 1.00 98.25 70 ARG A O 1
ATOM 534 N N . ALA A 1 71 ? -14.782 -5.087 24.633 1.00 98.31 71 ALA A N 1
ATOM 535 C CA . ALA A 1 71 ? -14.901 -6.085 25.692 1.00 98.31 71 ALA A CA 1
ATOM 536 C C . ALA A 1 71 ? -14.460 -5.510 27.046 1.00 98.31 71 ALA A C 1
ATOM 538 O O . ALA A 1 71 ? -15.183 -5.636 28.034 1.00 98.31 71 ALA A O 1
ATOM 539 N N . GLU A 1 72 ? -13.335 -4.795 27.079 1.00 98.38 72 GLU A N 1
ATOM 540 C CA . GLU A 1 72 ? -12.844 -4.122 28.284 1.00 98.38 72 GLU A CA 1
ATOM 541 C C . GLU A 1 72 ? -13.807 -3.043 28.781 1.00 98.38 72 GLU A C 1
ATOM 543 O O . GLU A 1 72 ? -14.078 -2.963 29.979 1.00 98.38 72 GLU A O 1
ATOM 548 N N . ALA A 1 73 ? -14.366 -2.235 27.879 1.00 98.12 73 ALA A N 1
ATOM 549 C CA . ALA A 1 73 ? -15.346 -1.215 28.236 1.00 98.12 73 ALA A CA 1
ATOM 550 C C . ALA A 1 73 ? -16.618 -1.831 28.842 1.00 98.12 73 ALA A C 1
ATOM 552 O O . ALA A 1 73 ? -17.129 -1.318 29.837 1.00 98.12 73 ALA A O 1
ATOM 553 N N . ARG A 1 74 ? -17.102 -2.954 28.290 1.00 98.12 74 ARG A N 1
ATOM 554 C CA . ARG A 1 74 ? -18.249 -3.694 28.845 1.00 98.12 74 ARG A CA 1
ATOM 555 C C . ARG A 1 74 ? -17.947 -4.238 30.236 1.00 98.12 74 ARG A C 1
ATOM 557 O O . ARG A 1 74 ? -18.717 -3.979 31.153 1.00 98.12 74 ARG A O 1
ATOM 564 N N . ALA A 1 75 ? -16.804 -4.900 30.411 1.00 98.12 75 ALA A N 1
ATOM 565 C CA . ALA A 1 75 ? -16.394 -5.433 31.709 1.00 98.12 75 ALA A CA 1
ATOM 566 C C . ALA A 1 75 ? -16.270 -4.329 32.776 1.00 98.12 75 ALA A C 1
ATOM 568 O O . ALA A 1 75 ? -16.708 -4.507 33.912 1.00 98.12 75 ALA A O 1
ATOM 569 N N . ARG A 1 76 ? -15.727 -3.158 32.410 1.00 98.00 76 ARG A N 1
ATOM 570 C CA . ARG A 1 76 ? -15.661 -1.993 33.309 1.00 98.00 76 ARG A CA 1
ATOM 571 C C . ARG A 1 76 ? -17.048 -1.469 33.668 1.00 98.00 76 ARG A C 1
ATOM 573 O O . ARG A 1 76 ? -17.316 -1.255 34.846 1.00 98.00 76 ARG A O 1
ATOM 580 N N . ALA A 1 77 ? -17.934 -1.313 32.686 1.00 97.56 77 ALA A N 1
ATOM 581 C CA . ALA A 1 77 ? -19.298 -0.849 32.925 1.00 97.56 77 ALA A CA 1
ATOM 582 C C . ALA A 1 77 ? -20.085 -1.808 33.839 1.00 97.56 77 ALA A C 1
ATOM 584 O O . ALA A 1 77 ? -20.793 -1.362 34.741 1.00 97.56 77 ALA A O 1
ATOM 585 N N . GLU A 1 78 ? -19.932 -3.121 33.652 1.00 97.94 78 GLU A N 1
ATOM 586 C CA . GLU A 1 78 ? -20.538 -4.141 34.517 1.00 97.94 78 GLU A CA 1
ATOM 587 C C . GLU A 1 78 ? -19.997 -4.062 35.950 1.00 97.94 78 GLU A C 1
ATOM 589 O O . GLU A 1 78 ? -20.779 -4.050 36.905 1.00 97.94 78 GLU A O 1
ATOM 594 N N . ALA A 1 79 ? -18.677 -3.930 36.111 1.00 97.94 79 ALA A N 1
ATOM 595 C CA . ALA A 1 79 ? -18.046 -3.773 37.418 1.00 97.94 79 ALA A CA 1
ATOM 596 C C . ALA A 1 79 ? -18.509 -2.492 38.138 1.00 97.94 79 ALA A C 1
ATOM 598 O O . ALA A 1 79 ? -18.822 -2.521 39.329 1.00 97.94 79 ALA A O 1
ATOM 599 N N . GLU A 1 80 ? -18.608 -1.369 37.424 1.00 97.81 80 GLU A N 1
ATOM 600 C CA . GLU A 1 80 ? -19.096 -0.098 37.970 1.00 97.81 80 GLU A CA 1
ATOM 601 C C . GLU A 1 80 ? -20.576 -0.164 38.365 1.00 97.81 80 GLU A C 1
ATOM 603 O O . GLU A 1 80 ? -20.962 0.337 39.430 1.00 97.81 80 GLU A O 1
ATOM 608 N N . ALA A 1 81 ? -21.409 -0.810 37.545 1.00 97.81 81 ALA A N 1
ATOM 609 C CA . ALA A 1 81 ? -22.823 -1.016 37.839 1.00 97.81 81 ALA A CA 1
ATOM 610 C C . ALA A 1 81 ? -23.012 -1.884 39.090 1.00 97.81 81 ALA A C 1
ATOM 612 O O . ALA A 1 81 ? -23.819 -1.543 39.962 1.00 97.81 81 ALA A O 1
ATOM 613 N N . GLN A 1 82 ? -22.235 -2.962 39.217 1.00 97.69 82 GLN A N 1
ATOM 614 C CA . GLN A 1 82 ? -22.263 -3.839 40.383 1.00 97.69 82 GLN A CA 1
ATOM 615 C C . GLN A 1 82 ? -21.800 -3.106 41.649 1.00 97.69 82 GLN A C 1
ATOM 617 O O . GLN A 1 82 ? -22.518 -3.097 42.650 1.00 97.69 82 GLN A O 1
ATOM 622 N N . ALA A 1 83 ? -20.676 -2.386 41.586 1.00 97.50 83 ALA A N 1
ATOM 623 C CA . ALA A 1 83 ? -20.184 -1.590 42.709 1.00 97.50 83 ALA A CA 1
ATOM 624 C C . ALA A 1 83 ? -21.194 -0.509 43.137 1.00 97.50 83 ALA A C 1
ATOM 626 O O . ALA A 1 83 ? -21.371 -0.231 44.325 1.00 97.50 83 ALA A O 1
ATOM 627 N N . THR A 1 84 ? -21.889 0.106 42.179 1.00 97.31 84 THR A N 1
ATOM 628 C CA . THR A 1 84 ? -22.943 1.088 42.467 1.00 97.31 84 THR A CA 1
ATOM 629 C C . THR A 1 84 ? -24.139 0.434 43.153 1.00 97.31 84 THR A C 1
ATOM 631 O O . THR A 1 84 ? -24.648 0.980 44.135 1.00 97.31 84 THR A O 1
ATOM 634 N N . ARG A 1 85 ? -24.557 -0.750 42.690 1.00 97.06 85 ARG A N 1
ATOM 635 C CA . ARG A 1 85 ? -25.651 -1.522 43.291 1.00 97.06 85 ARG A CA 1
ATOM 636 C C . ARG A 1 85 ? -25.341 -1.917 44.735 1.00 97.06 85 ARG A C 1
ATOM 638 O O . ARG A 1 85 ? -26.194 -1.724 45.594 1.00 97.06 85 ARG A O 1
ATOM 645 N N . GLU A 1 86 ? -24.128 -2.386 45.010 1.00 96.81 86 GLU A N 1
ATOM 646 C CA . GLU A 1 86 ? -23.679 -2.757 46.361 1.00 96.81 86 GLU A CA 1
ATOM 647 C C . GLU A 1 86 ? -23.649 -1.556 47.315 1.00 96.81 86 GLU A C 1
ATOM 649 O O . GLU A 1 86 ? -24.145 -1.620 48.442 1.00 96.81 86 GLU A O 1
ATOM 654 N N . ARG A 1 87 ? -23.133 -0.406 46.860 1.00 96.19 87 ARG A N 1
ATOM 655 C CA . ARG A 1 87 ? -23.170 0.829 47.663 1.00 96.19 87 ARG A CA 1
ATOM 656 C C . ARG A 1 87 ? -24.604 1.274 47.943 1.00 96.19 87 ARG A C 1
ATOM 658 O O . ARG A 1 87 ? -24.898 1.724 49.051 1.00 96.19 87 ARG A O 1
ATOM 665 N N . ALA A 1 88 ? -25.487 1.168 46.951 1.00 95.88 88 ALA A N 1
ATOM 666 C CA . ALA A 1 88 ? -26.889 1.529 47.102 1.00 95.88 88 ALA A CA 1
ATOM 667 C C . ALA A 1 88 ? -27.610 0.598 48.089 1.00 95.88 88 ALA A C 1
ATOM 669 O O . ALA A 1 88 ? -28.303 1.100 48.971 1.00 95.88 88 ALA A O 1
ATOM 670 N N . SER A 1 89 ? -27.407 -0.723 48.013 1.00 95.44 89 SER A N 1
ATOM 671 C CA . SER A 1 89 ? -28.038 -1.672 48.941 1.00 95.44 89 SER A CA 1
ATOM 672 C C . SER A 1 89 ? -27.637 -1.416 50.392 1.00 95.44 89 SER A C 1
ATOM 674 O O . SER A 1 89 ? -28.502 -1.398 51.265 1.00 95.44 89 SER A O 1
ATOM 676 N N . THR A 1 90 ? -26.358 -1.125 50.645 1.00 95.31 90 THR A N 1
ATOM 677 C CA . THR A 1 90 ? -25.870 -0.789 51.991 1.00 95.31 90 THR A CA 1
ATOM 678 C C . THR A 1 90 ? -26.530 0.481 52.527 1.00 95.31 90 THR A C 1
ATOM 680 O O . THR A 1 90 ? -26.984 0.514 53.668 1.00 95.31 90 THR A O 1
ATOM 683 N N . ARG A 1 91 ? -26.651 1.526 51.695 1.00 95.06 91 ARG A N 1
ATOM 684 C CA . ARG A 1 91 ? -27.327 2.774 52.090 1.00 95.06 91 ARG A CA 1
ATOM 685 C C . ARG A 1 91 ? -28.819 2.574 52.348 1.00 95.06 91 ARG A C 1
ATOM 687 O O . ARG A 1 91 ? -29.346 3.172 53.279 1.00 95.06 91 ARG A O 1
ATOM 694 N N . VAL A 1 92 ? -29.494 1.742 51.552 1.00 95.38 92 VAL A N 1
ATOM 695 C CA . VAL A 1 92 ? -30.920 1.426 51.744 1.00 95.38 92 VAL A CA 1
ATOM 696 C C . VAL A 1 92 ? -31.145 0.694 53.067 1.00 95.38 92 VAL A C 1
ATOM 698 O O . VAL A 1 92 ? -32.063 1.060 53.794 1.00 95.38 92 VAL A O 1
ATOM 701 N N . GLN A 1 93 ? -30.298 -0.280 53.415 1.00 92.88 93 GLN A N 1
ATOM 702 C CA . GLN A 1 93 ? -30.378 -0.983 54.703 1.00 92.88 93 GLN A CA 1
ATOM 703 C C . GLN A 1 93 ? -30.191 -0.021 55.884 1.00 92.88 93 GLN A C 1
ATOM 705 O O . GLN A 1 93 ? -31.029 0.017 56.781 1.00 92.88 93 GLN A O 1
ATOM 710 N N . GLN A 1 94 ? -29.159 0.827 55.834 1.00 93.25 94 GLN A N 1
ATOM 711 C CA . GLN A 1 94 ? -28.908 1.843 56.864 1.00 93.25 94 GLN A CA 1
ATOM 712 C C . GLN A 1 94 ? -30.074 2.830 57.004 1.00 93.25 94 GLN A C 1
ATOM 714 O O . GLN A 1 94 ? -30.484 3.159 58.115 1.00 93.25 94 GLN A O 1
ATOM 719 N N . ALA A 1 95 ? -30.631 3.299 55.883 1.00 93.69 95 ALA A N 1
ATOM 720 C CA . ALA A 1 95 ? -31.778 4.200 55.895 1.00 93.69 95 ALA A CA 1
ATOM 721 C C . ALA A 1 95 ? -33.025 3.522 56.483 1.00 93.69 95 ALA A C 1
ATOM 723 O O . ALA A 1 95 ? -33.734 4.139 57.276 1.00 93.69 95 ALA A O 1
ATOM 724 N N . ALA A 1 96 ? -33.273 2.255 56.139 1.00 92.62 96 ALA A N 1
ATOM 725 C CA . ALA A 1 96 ? -34.388 1.487 56.679 1.00 92.62 96 ALA A CA 1
ATOM 726 C C . ALA A 1 96 ? -34.273 1.305 58.200 1.00 92.62 96 ALA A C 1
ATOM 728 O O . ALA A 1 96 ? -35.244 1.564 58.908 1.00 92.62 96 ALA A O 1
ATOM 729 N N . GLU A 1 97 ? -33.094 0.938 58.716 1.00 92.88 97 GLU A N 1
ATOM 730 C CA . GLU A 1 97 ? -32.836 0.834 60.161 1.00 92.88 97 GLU A CA 1
ATOM 731 C C . GLU A 1 97 ? -33.051 2.168 60.885 1.00 92.88 97 GLU A C 1
ATOM 733 O O . GLU A 1 97 ? -33.673 2.212 61.949 1.00 92.88 97 GLU A O 1
ATOM 738 N N . LEU A 1 98 ? -32.573 3.267 60.296 1.00 94.25 98 LEU A N 1
ATOM 739 C CA . LEU A 1 98 ? -32.700 4.601 60.877 1.00 94.25 98 LEU A CA 1
ATOM 740 C C . LEU A 1 98 ? -34.166 5.056 60.943 1.00 94.25 98 LEU A C 1
ATOM 742 O O . LEU A 1 98 ? -34.588 5.608 61.958 1.00 94.25 98 LEU A O 1
ATOM 746 N N . ILE A 1 99 ? -34.951 4.773 59.897 1.00 92.25 99 ILE A N 1
ATOM 747 C CA . ILE A 1 99 ? -36.396 5.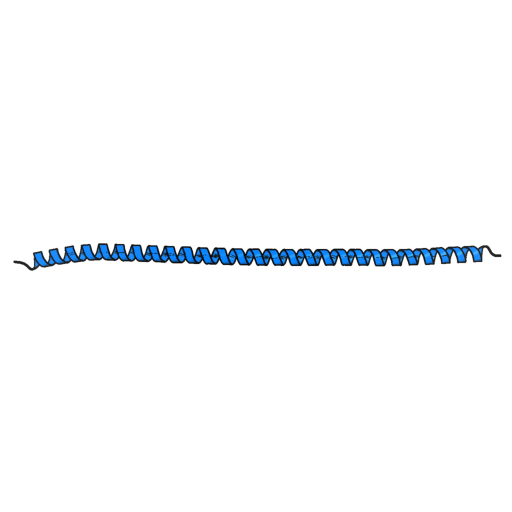040 59.867 1.00 92.25 99 ILE A CA 1
ATOM 748 C C . ILE A 1 99 ? -37.124 4.173 60.900 1.00 92.25 99 ILE A C 1
ATOM 750 O O . ILE A 1 99 ? -37.908 4.701 61.681 1.00 92.25 99 ILE A O 1
ATOM 754 N N . LEU A 1 100 ? -36.847 2.867 60.954 1.00 91.62 100 LEU A N 1
ATOM 755 C CA . LEU A 1 100 ? -37.455 1.959 61.935 1.00 91.62 100 LEU A CA 1
ATOM 756 C C . LEU A 1 100 ? -37.209 2.432 63.370 1.00 91.62 100 LEU A C 1
ATOM 758 O O . LEU A 1 100 ? -38.147 2.491 64.162 1.00 91.62 100 LEU A O 1
ATOM 762 N N . ARG A 1 101 ? -35.978 2.845 63.691 1.00 91.19 101 ARG A N 1
ATOM 763 C CA . ARG A 1 101 ? -35.630 3.381 65.013 1.00 91.19 101 ARG A CA 1
ATOM 764 C C . ARG A 1 101 ? -36.319 4.712 65.329 1.00 91.19 101 ARG A C 1
ATOM 766 O O . ARG A 1 101 ? -36.572 4.986 66.493 1.00 91.19 101 ARG A O 1
ATOM 773 N N . ALA A 1 102 ? -36.594 5.540 64.323 1.00 90.31 102 ALA A N 1
ATOM 774 C CA . ALA A 1 102 ? -37.282 6.818 64.503 1.00 90.31 102 ALA A CA 1
ATOM 775 C C . ALA A 1 102 ? -38.810 6.678 64.641 1.00 90.31 102 ALA A C 1
ATOM 777 O O . ALA A 1 102 ? -39.453 7.578 65.173 1.00 90.31 102 ALA A O 1
ATOM 778 N N . VAL A 1 103 ? -39.390 5.584 64.134 1.00 89.88 103 VAL A N 1
ATOM 779 C CA . VAL A 1 103 ? -40.848 5.359 64.083 1.00 89.88 103 VAL A CA 1
ATOM 780 C C . VAL A 1 103 ? -41.338 4.397 65.177 1.00 89.88 103 VAL A C 1
ATOM 782 O O . VAL A 1 103 ? -42.527 4.388 65.490 1.00 89.88 103 VAL A O 1
ATOM 785 N N . LEU A 1 104 ? -40.452 3.605 65.787 1.00 70.00 104 LEU A N 1
ATOM 786 C CA . LEU A 1 104 ? -40.782 2.787 66.958 1.00 70.00 104 LEU A CA 1
ATOM 787 C C . LEU A 1 104 ? -40.699 3.632 68.251 1.00 70.00 104 LEU A C 1
ATOM 789 O O . LEU A 1 104 ? -39.650 4.237 68.483 1.00 70.00 104 LEU A O 1
ATOM 793 N N . PRO A 1 105 ? -41.779 3.700 69.059 1.00 60.75 105 PRO A N 1
ATOM 794 C CA . PRO A 1 105 ? -41.825 4.453 70.315 1.00 60.75 105 PRO A CA 1
ATOM 795 C C . PRO A 1 105 ? -40.997 3.824 71.443 1.00 60.75 105 PRO A C 1
ATOM 797 O O . PRO A 1 105 ? -40.824 2.582 71.447 1.00 60.75 105 PRO A O 1
#

Organism: NCBI:txid2651870

Sequence (105 aa):
MDVSSRVLSELASREAALDAQIEAAREEARREVEAAEAQAARILADAQARAAQMQAQHDQELGSEAERIRAEARARAEAEAQATRERASTRVQQAAELILRAVLP